Protein AF-A0AA95RS05-F1 (afdb_monomer_lite)

Radius of gyration: 15.55 Å; chains: 1; bounding box: 39×29×44 Å

Structure (mmCIF, N/CA/C/O backbone):
data_AF-A0AA95RS05-F1
#
_entry.id   AF-A0AA95RS05-F1
#
loop_
_atom_site.group_PDB
_atom_site.id
_atom_site.type_symbol
_atom_site.label_atom_id
_atom_site.label_alt_id
_atom_site.label_comp_id
_atom_site.label_asym_id
_atom_site.label_entity_id
_atom_site.label_seq_id
_atom_site.pdbx_PDB_ins_code
_atom_site.Cartn_x
_atom_site.Cartn_y
_atom_site.Cartn_z
_atom_site.occupancy
_atom_site.B_iso_or_equiv
_atom_site.auth_seq_id
_atom_site.auth_comp_id
_atom_site.auth_asym_id
_atom_site.auth_atom_id
_atom_site.pdbx_PDB_model_num
ATOM 1 N N . MET A 1 1 ? -1.847 11.986 -1.567 1.00 61.06 1 MET A N 1
ATOM 2 C CA . MET A 1 1 ? -3.095 11.260 -1.240 1.00 61.06 1 MET A CA 1
ATOM 3 C C . MET A 1 1 ? -4.268 12.076 -1.737 1.00 61.06 1 MET A C 1
ATOM 5 O O . MET A 1 1 ? -4.188 13.296 -1.661 1.00 61.06 1 MET A O 1
ATOM 9 N N . ASP A 1 2 ? -5.304 11.434 -2.273 1.00 67.62 2 ASP A N 1
ATOM 10 C CA . ASP A 1 2 ? -6.496 12.118 -2.788 1.00 67.62 2 ASP A CA 1
ATOM 11 C C . ASP A 1 2 ? -7.753 11.488 -2.186 1.00 67.62 2 ASP A C 1
ATOM 13 O O . ASP A 1 2 ? -8.424 10.661 -2.797 1.00 67.62 2 ASP A O 1
ATOM 17 N N . THR A 1 3 ? -8.075 11.922 -0.971 1.00 66.81 3 THR A N 1
ATOM 18 C CA . THR A 1 3 ? -9.148 11.346 -0.152 1.00 66.81 3 THR A CA 1
ATOM 19 C C . THR A 1 3 ? -10.547 11.499 -0.754 1.00 66.81 3 THR A C 1
ATOM 21 O O . THR A 1 3 ? -11.495 10.919 -0.232 1.00 66.81 3 THR A O 1
ATOM 24 N N . LYS A 1 4 ? -10.714 12.272 -1.838 1.00 70.25 4 LYS A N 1
ATOM 25 C CA . LYS A 1 4 ? -12.007 12.449 -2.517 1.00 70.25 4 LYS A CA 1
ATOM 26 C C . LYS A 1 4 ? -12.301 11.362 -3.546 1.00 70.25 4 LYS A C 1
ATOM 28 O O . LYS A 1 4 ? -13.471 11.105 -3.810 1.00 70.25 4 LYS A O 1
ATOM 33 N N . ASN A 1 5 ? -11.262 10.773 -4.133 1.00 75.62 5 ASN A N 1
ATOM 34 C CA . ASN A 1 5 ? -11.382 9.785 -5.207 1.00 75.62 5 ASN A CA 1
ATOM 35 C C . ASN A 1 5 ? -10.915 8.385 -4.781 1.00 75.62 5 ASN A C 1
ATOM 37 O O . ASN A 1 5 ? -10.996 7.449 -5.572 1.00 75.62 5 ASN A O 1
ATOM 41 N N . ASP A 1 6 ? -10.422 8.238 -3.550 1.00 81.19 6 ASP A N 1
ATOM 42 C CA . ASP A 1 6 ? -9.998 6.950 -3.013 1.00 81.19 6 ASP A CA 1
ATOM 43 C C . ASP A 1 6 ? -11.207 6.006 -2.850 1.00 81.19 6 ASP A C 1
ATOM 45 O O . ASP A 1 6 ? -12.259 6.380 -2.326 1.00 81.19 6 ASP A O 1
ATOM 49 N N . LEU A 1 7 ? -11.056 4.757 -3.300 1.00 85.06 7 LEU A N 1
ATOM 50 C CA . LEU A 1 7 ? -12.052 3.710 -3.079 1.00 85.06 7 LEU A CA 1
ATOM 51 C C . LEU A 1 7 ? -12.002 3.268 -1.612 1.00 85.06 7 LEU A C 1
ATOM 53 O O . LEU A 1 7 ? -10.971 2.789 -1.141 1.00 85.06 7 LEU A O 1
ATOM 57 N N . VAL A 1 8 ? -13.124 3.409 -0.905 1.00 86.56 8 VAL A N 1
ATOM 58 C CA . VAL A 1 8 ? -13.259 3.030 0.507 1.00 86.56 8 VAL A CA 1
ATOM 59 C C . VAL A 1 8 ? -14.084 1.755 0.607 1.00 86.56 8 VAL A C 1
ATOM 61 O O . VAL A 1 8 ? -15.174 1.675 0.045 1.00 86.56 8 VAL A O 1
ATOM 64 N N . PHE A 1 9 ? -13.564 0.780 1.346 1.00 87.06 9 PHE A N 1
ATOM 65 C CA . PHE A 1 9 ? -14.222 -0.495 1.604 1.00 87.06 9 PHE A CA 1
ATOM 66 C C . PHE A 1 9 ? -14.426 -0.671 3.105 1.00 87.06 9 PHE A C 1
ATOM 68 O O . PHE A 1 9 ? -13.540 -0.368 3.907 1.00 87.06 9 PHE A O 1
ATOM 75 N N . SER A 1 10 ? -15.592 -1.171 3.486 1.00 88.38 10 SER A N 1
ATOM 76 C CA . SER A 1 10 ? -15.873 -1.627 4.842 1.00 88.38 10 SER A CA 1
ATOM 77 C C . SER A 1 10 ? -15.122 -2.922 5.157 1.00 88.38 10 SER A C 1
ATOM 79 O O . SER A 1 10 ? -14.679 -3.647 4.265 1.00 88.38 10 SER A O 1
ATOM 81 N N . LYS A 1 11 ? -15.011 -3.245 6.449 1.00 84.62 11 LYS A N 1
ATOM 82 C CA . LYS A 1 11 ? -14.374 -4.482 6.917 1.00 84.62 11 LYS A CA 1
ATOM 83 C C . LYS A 1 11 ? -14.955 -5.730 6.236 1.00 84.62 11 LYS A C 1
ATOM 85 O O . LYS A 1 11 ? -14.191 -6.564 5.763 1.00 84.62 11 LYS A O 1
ATOM 90 N N . ASP A 1 12 ? -16.280 -5.818 6.156 1.00 87.88 12 ASP A N 1
ATOM 91 C CA . ASP A 1 12 ? -16.977 -6.979 5.594 1.00 87.88 12 ASP A CA 1
ATOM 92 C C . ASP A 1 12 ? -16.749 -7.098 4.078 1.00 87.88 12 ASP A C 1
ATOM 94 O O . ASP A 1 12 ? -16.642 -8.199 3.542 1.00 87.88 12 ASP A O 1
ATOM 98 N N . GLU A 1 13 ? -16.613 -5.971 3.370 1.00 88.62 13 GLU A N 1
ATOM 99 C CA . GLU A 1 13 ? -16.285 -5.981 1.941 1.00 88.62 13 GLU A CA 1
ATOM 100 C C . GLU A 1 13 ? -14.873 -6.520 1.698 1.00 88.62 13 GLU A C 1
ATOM 102 O O . GLU A 1 13 ? -14.683 -7.344 0.798 1.00 88.62 13 GLU A O 1
ATOM 107 N N . VAL A 1 14 ? -13.896 -6.117 2.522 1.00 88.12 14 VAL A N 1
ATOM 108 C CA . VAL A 1 14 ? -12.491 -6.541 2.393 1.00 88.12 14 VAL A CA 1
ATOM 109 C C . VAL A 1 14 ? -12.342 -8.067 2.434 1.00 88.12 14 VAL A C 1
ATOM 111 O O . VAL A 1 14 ? -11.529 -8.607 1.681 1.00 88.12 14 VAL A O 1
ATOM 114 N N . GLU A 1 15 ? -13.156 -8.779 3.222 1.00 89.12 15 GLU A N 1
ATOM 115 C CA . GLU A 1 15 ? -13.132 -10.251 3.300 1.00 89.12 15 GLU A CA 1
ATOM 116 C C . GLU A 1 15 ? -13.396 -10.932 1.943 1.00 89.12 15 GLU A C 1
ATOM 118 O O . GLU A 1 15 ? -12.867 -12.015 1.662 1.00 89.12 15 GLU A O 1
ATOM 123 N N . GLY A 1 16 ? -14.192 -10.295 1.079 1.00 92.69 16 GLY A N 1
ATOM 124 C CA . GLY A 1 16 ? -14.554 -10.801 -0.244 1.00 92.69 16 GLY A CA 1
ATOM 125 C C . GLY A 1 16 ? -13.682 -10.286 -1.390 1.00 92.69 16 GLY A C 1
ATOM 126 O O . GLY A 1 16 ? -13.620 -10.939 -2.435 1.00 92.69 16 GLY A O 1
ATOM 127 N N . LEU A 1 17 ? -12.985 -9.156 -1.217 1.00 92.56 17 LEU A N 1
ATOM 128 C CA . LEU A 1 17 ? -12.347 -8.428 -2.324 1.00 92.56 17 LEU A CA 1
ATOM 129 C C . LEU A 1 17 ? -11.336 -9.259 -3.121 1.00 92.56 17 LEU A C 1
ATOM 131 O O . LEU A 1 17 ? -11.269 -9.140 -4.341 1.00 92.56 17 LEU A O 1
ATOM 135 N N . MET A 1 18 ? -10.576 -10.139 -2.467 1.00 93.25 18 MET A N 1
ATOM 136 C CA . MET A 1 18 ? -9.585 -10.984 -3.152 1.00 93.25 18 MET A CA 1
ATOM 137 C C . MET A 1 18 ? -10.206 -12.012 -4.109 1.00 93.25 18 MET A C 1
ATOM 139 O O . MET A 1 18 ? -9.516 -12.520 -4.990 1.00 93.25 18 MET A O 1
ATOM 143 N N . LYS A 1 19 ? -11.489 -12.346 -3.932 1.00 94.88 19 LYS A N 1
ATOM 144 C CA . LYS A 1 19 ? -12.234 -13.289 -4.784 1.00 94.88 19 LYS A CA 1
ATOM 145 C C . LYS A 1 19 ? -13.223 -12.583 -5.712 1.00 94.88 19 LYS A C 1
ATOM 147 O O . LYS A 1 19 ? -13.806 -13.230 -6.578 1.00 94.88 19 LYS A O 1
ATOM 152 N N . ASP A 1 20 ? -13.428 -11.286 -5.518 1.00 94.50 20 ASP A N 1
ATOM 153 C CA . ASP A 1 20 ? -14.338 -10.479 -6.314 1.00 94.50 20 ASP A CA 1
ATOM 154 C C . ASP A 1 20 ? -13.731 -10.165 -7.690 1.00 94.50 20 ASP A C 1
ATOM 156 O O . ASP A 1 20 ? -12.673 -9.546 -7.812 1.00 94.50 20 ASP A O 1
ATOM 160 N N . SER A 1 21 ? -14.436 -10.571 -8.747 1.00 95.94 21 SER A N 1
ATOM 161 C CA . SER A 1 21 ? -14.050 -10.329 -10.139 1.00 95.94 21 SER A CA 1
ATOM 162 C C . SER A 1 21 ? -14.469 -8.952 -10.670 1.00 95.94 21 SER A C 1
ATOM 164 O O . SER A 1 21 ? -14.235 -8.652 -11.842 1.00 95.94 21 SER A O 1
ATOM 166 N N . THR A 1 22 ? -15.118 -8.119 -9.855 1.00 96.25 22 THR A N 1
ATOM 167 C CA . THR A 1 22 ? -15.565 -6.780 -10.253 1.00 96.25 22 THR A CA 1
ATOM 168 C C . THR A 1 22 ? -14.367 -5.864 -10.479 1.00 96.25 22 THR A C 1
ATOM 170 O O . THR A 1 22 ? -13.572 -5.601 -9.570 1.00 96.25 22 THR A O 1
ATOM 173 N N . LYS A 1 23 ? -14.251 -5.336 -11.700 1.00 95.31 23 LYS A N 1
ATOM 174 C CA . LYS A 1 23 ? -13.256 -4.314 -12.025 1.00 95.31 23 LYS A CA 1
ATOM 175 C C . LYS A 1 23 ? -13.699 -2.953 -11.506 1.00 95.31 23 LYS A C 1
ATOM 177 O O . LYS A 1 23 ? -14.874 -2.600 -11.586 1.00 95.31 23 LYS A O 1
ATOM 182 N N . ARG A 1 24 ? -12.745 -2.199 -10.973 1.00 94.50 24 ARG A N 1
ATOM 183 C CA . ARG A 1 24 ? -12.938 -0.840 -10.463 1.00 94.50 24 ARG A CA 1
ATOM 184 C C . ARG A 1 24 ? -11.864 0.056 -11.052 1.00 94.50 24 ARG A C 1
ATOM 186 O O . ARG A 1 24 ? -10.751 -0.403 -11.302 1.00 94.50 24 ARG A O 1
ATOM 193 N N . VAL A 1 25 ? -12.197 1.323 -11.260 1.00 93.38 25 VAL A N 1
ATOM 194 C CA . VAL A 1 25 ? -11.217 2.341 -11.639 1.00 93.38 25 VAL A CA 1
ATOM 195 C C . VAL A 1 25 ? -10.535 2.811 -10.362 1.00 93.38 25 VAL A C 1
ATOM 197 O O . VAL A 1 25 ? -11.152 3.483 -9.542 1.00 93.38 25 VAL A O 1
ATOM 200 N N . TRP A 1 26 ? -9.282 2.411 -10.181 1.00 90.00 26 TRP A N 1
ATOM 201 C CA . TRP A 1 26 ? -8.504 2.707 -8.980 1.00 90.00 26 TRP A CA 1
ATOM 202 C C . TRP A 1 26 ? -7.926 4.112 -9.023 1.00 90.00 26 TRP A C 1
ATOM 204 O O . TRP A 1 26 ? -8.041 4.858 -8.058 1.00 90.00 26 TRP A O 1
ATOM 214 N N . ARG A 1 27 ? -7.296 4.458 -10.148 1.00 86.75 27 ARG A N 1
ATOM 215 C CA . ARG A 1 27 ? -6.680 5.757 -10.443 1.00 86.75 27 ARG A CA 1
ATOM 216 C C . ARG A 1 27 ? -6.511 5.911 -11.954 1.00 86.75 27 ARG A C 1
ATOM 218 O O . ARG A 1 27 ? -6.875 5.028 -12.726 1.00 86.75 27 ARG A O 1
ATOM 225 N N . THR A 1 28 ? -5.902 7.016 -12.353 1.00 87.00 28 THR A N 1
ATOM 226 C CA . THR A 1 28 ? -5.442 7.277 -13.715 1.00 87.00 28 THR A CA 1
ATOM 227 C C . THR A 1 28 ? -3.917 7.347 -13.716 1.00 87.00 28 THR A C 1
ATOM 229 O O . THR A 1 28 ? -3.338 7.945 -12.807 1.00 87.00 28 THR A O 1
ATOM 232 N N . PHE A 1 29 ? -3.254 6.756 -14.712 1.00 81.88 29 PHE A N 1
ATOM 233 C CA . PHE A 1 29 ? -1.804 6.884 -14.859 1.00 81.88 29 PHE A CA 1
ATOM 234 C C . PHE A 1 29 ? -1.409 8.339 -15.120 1.00 81.88 29 PHE A C 1
ATOM 236 O O . PHE A 1 29 ? -1.928 8.992 -16.031 1.00 81.88 29 PHE A O 1
ATOM 243 N N . ALA A 1 30 ? -0.448 8.833 -14.340 1.00 72.38 30 ALA A N 1
ATOM 244 C CA . ALA A 1 30 ? 0.184 10.115 -14.605 1.00 72.38 30 ALA A CA 1
ATOM 245 C C . ALA A 1 30 ? 0.938 10.036 -15.945 1.00 72.38 30 ALA A C 1
ATOM 247 O O . ALA A 1 30 ? 1.713 9.111 -16.174 1.00 72.38 30 ALA A O 1
ATOM 248 N N . GLY A 1 31 ? 0.683 10.981 -16.851 1.00 76.69 31 GLY A N 1
ATOM 249 C CA . GLY A 1 31 ? 1.307 11.029 -18.176 1.00 76.69 31 GLY A CA 1
ATOM 250 C C . GLY A 1 31 ? 0.400 10.531 -19.301 1.00 76.69 31 GLY A C 1
ATOM 251 O O . GLY A 1 31 ? 0.066 11.325 -20.176 1.00 76.69 31 GLY A O 1
ATOM 252 N N . SER A 1 32 ? -0.022 9.259 -19.287 1.00 85.94 32 SER A N 1
ATOM 253 C CA . SER A 1 32 ? -0.855 8.716 -20.378 1.00 85.94 32 SER A CA 1
ATOM 254 C C . SER A 1 32 ? -2.336 9.077 -20.261 1.00 85.94 32 SER A C 1
ATOM 256 O O . SER A 1 32 ? -3.012 9.210 -21.277 1.00 85.94 32 SER A O 1
ATOM 258 N N . GLY A 1 33 ? -2.844 9.260 -19.037 1.00 85.12 33 GLY A N 1
ATOM 259 C CA . GLY A 1 33 ? -4.273 9.468 -18.803 1.00 85.12 33 GLY A CA 1
ATOM 260 C C . GLY A 1 33 ? -5.104 8.179 -18.845 1.00 85.12 33 GLY A C 1
ATOM 261 O O . GLY A 1 33 ? -6.329 8.252 -18.746 1.00 85.12 33 GLY A O 1
ATOM 262 N N . ASP A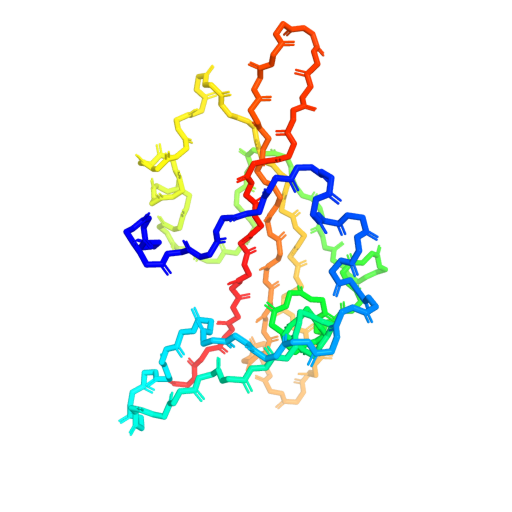 1 34 ? -4.468 7.009 -18.958 1.00 88.94 34 ASP A N 1
ATOM 263 C CA . ASP A 1 34 ? -5.170 5.725 -18.977 1.00 88.94 34 ASP A CA 1
ATOM 264 C C . ASP A 1 34 ? -5.718 5.361 -17.596 1.00 88.94 34 ASP A C 1
ATOM 266 O O . ASP A 1 34 ? -5.074 5.582 -16.565 1.00 88.94 34 ASP A O 1
ATOM 270 N N . LEU A 1 35 ? -6.901 4.747 -17.575 1.00 91.50 35 LEU A N 1
ATOM 271 C CA . LEU A 1 35 ? -7.520 4.265 -16.345 1.00 91.50 35 LEU A CA 1
ATOM 272 C C . LEU A 1 35 ? -6.831 2.991 -15.850 1.00 91.50 35 LEU A C 1
ATOM 274 O O . LEU A 1 35 ? -6.631 2.028 -16.593 1.00 91.50 35 LEU A O 1
ATOM 278 N N . ILE A 1 36 ? -6.543 2.951 -14.554 1.00 91.69 36 ILE A N 1
ATOM 279 C CA . ILE A 1 36 ? -6.170 1.732 -13.842 1.00 91.69 36 ILE A CA 1
ATOM 280 C C . ILE A 1 36 ? -7.471 1.016 -13.480 1.00 91.69 36 ILE A C 1
ATOM 282 O O . ILE A 1 36 ? -8.003 1.175 -12.383 1.00 91.69 36 ILE A O 1
ATOM 286 N N . GLU A 1 37 ? -8.010 0.261 -14.435 1.00 94.94 37 GLU A N 1
ATOM 287 C CA . GLU A 1 37 ? -9.235 -0.524 -14.271 1.00 94.94 37 GLU A CA 1
ATOM 288 C C . GLU A 1 37 ? -8.905 -2.005 -14.020 1.00 94.94 37 GLU A C 1
ATOM 290 O O . GLU A 1 37 ? -8.612 -2.769 -14.944 1.00 94.94 37 GLU A O 1
ATOM 295 N N . LEU A 1 38 ? -8.937 -2.419 -12.751 1.00 95.31 38 LEU A N 1
ATOM 296 C CA . LEU A 1 38 ? -8.494 -3.746 -12.302 1.00 95.31 38 LEU A CA 1
ATOM 297 C C . LEU A 1 38 ? -9.446 -4.338 -11.258 1.00 95.31 38 LEU A C 1
ATOM 299 O O . LEU A 1 38 ? -10.172 -3.609 -10.576 1.00 95.31 38 LEU A O 1
ATOM 303 N N . THR A 1 39 ? -9.423 -5.665 -11.104 1.00 96.38 39 THR A N 1
ATOM 304 C CA . THR A 1 39 ? -9.976 -6.312 -9.901 1.00 96.38 39 THR A CA 1
ATOM 305 C C . THR A 1 39 ? -9.130 -5.929 -8.683 1.00 96.38 39 THR A C 1
ATOM 307 O O . THR A 1 39 ? -7.983 -5.500 -8.838 1.00 96.38 39 THR A O 1
ATOM 310 N N . PHE A 1 40 ? -9.655 -6.089 -7.464 1.00 94.94 40 PHE A N 1
ATOM 311 C CA . PHE A 1 40 ? -8.839 -5.837 -6.270 1.00 94.94 40 PHE A CA 1
ATOM 312 C C . PHE A 1 40 ? -7.620 -6.760 -6.212 1.00 94.94 40 PHE A C 1
ATOM 314 O O . PHE A 1 40 ? -6.534 -6.290 -5.901 1.00 94.94 40 PHE A O 1
ATOM 321 N N . ALA A 1 41 ? -7.766 -8.040 -6.566 1.00 95.06 41 ALA A N 1
ATOM 322 C CA . ALA A 1 41 ? -6.656 -8.990 -6.557 1.00 95.06 41 ALA A CA 1
ATOM 323 C C . ALA A 1 41 ? -5.523 -8.578 -7.517 1.00 95.06 41 ALA A C 1
ATOM 325 O O . ALA A 1 41 ? -4.349 -8.606 -7.142 1.00 95.06 41 ALA A O 1
ATOM 326 N N . ASP A 1 42 ? -5.870 -8.145 -8.733 1.00 95.56 42 ASP A N 1
ATOM 327 C CA . ASP A 1 42 ? -4.883 -7.680 -9.712 1.00 95.56 42 ASP A CA 1
ATOM 328 C C . ASP A 1 42 ? -4.237 -6.359 -9.281 1.00 95.56 42 ASP A C 1
ATOM 330 O O . ASP A 1 42 ? -3.024 -6.190 -9.416 1.00 95.56 42 ASP A O 1
ATOM 334 N N . TYR A 1 43 ? -5.031 -5.430 -8.737 1.00 93.88 43 TYR A N 1
ATOM 335 C CA . TYR A 1 43 ? -4.526 -4.166 -8.205 1.00 93.88 43 TYR A CA 1
ATOM 336 C C . TYR A 1 43 ? -3.580 -4.397 -7.024 1.00 93.88 43 TYR A C 1
ATOM 338 O O . TYR A 1 43 ? -2.474 -3.864 -7.011 1.00 93.88 43 TYR A O 1
ATOM 346 N N . TYR A 1 44 ? -3.975 -5.249 -6.077 1.00 92.75 44 TYR A N 1
ATOM 347 C CA . TYR A 1 44 ? -3.178 -5.622 -4.915 1.00 92.75 44 TYR A CA 1
ATOM 348 C C . TYR A 1 44 ? -1.827 -6.194 -5.340 1.00 92.75 44 TYR A C 1
ATOM 350 O O . TYR A 1 44 ? -0.787 -5.702 -4.912 1.00 92.75 44 TYR A O 1
ATOM 358 N N . LYS A 1 45 ? -1.822 -7.177 -6.245 1.00 93.12 45 LYS A N 1
ATOM 359 C CA . LYS A 1 45 ? -0.586 -7.801 -6.731 1.00 93.12 45 LYS A CA 1
ATOM 360 C C . LYS A 1 45 ? 0.325 -6.824 -7.481 1.00 93.12 45 LYS A C 1
ATOM 362 O O . LYS A 1 45 ? 1.539 -6.993 -7.470 1.00 93.12 45 LYS A O 1
ATOM 367 N N . ARG A 1 46 ? -0.252 -5.849 -8.185 1.00 91.00 46 ARG A N 1
ATOM 368 C CA . ARG A 1 46 ? 0.507 -4.930 -9.041 1.00 91.00 46 ARG A CA 1
ATOM 369 C C . ARG A 1 46 ? 1.002 -3.678 -8.320 1.00 91.00 46 ARG A C 1
ATOM 371 O O . ARG A 1 46 ? 2.041 -3.168 -8.712 1.00 91.00 46 ARG A O 1
ATOM 378 N N . PHE A 1 47 ? 0.250 -3.172 -7.346 1.00 89.38 47 PHE A N 1
ATOM 379 C CA . PHE A 1 47 ? 0.465 -1.840 -6.769 1.00 89.38 47 PHE A CA 1
ATOM 380 C C . PHE A 1 47 ? 0.477 -1.809 -5.237 1.00 89.38 47 PHE A C 1
ATOM 382 O O . PHE A 1 47 ? 0.698 -0.748 -4.669 1.00 89.38 47 PHE A O 1
ATOM 389 N N . ILE A 1 48 ? 0.187 -2.921 -4.553 1.00 91.12 48 ILE A N 1
ATOM 390 C CA . ILE A 1 48 ? 0.247 -2.985 -3.083 1.00 91.12 48 ILE A CA 1
ATOM 391 C C . ILE A 1 48 ? 1.351 -3.941 -2.634 1.00 91.12 48 ILE A C 1
ATOM 393 O O . ILE A 1 48 ? 2.220 -3.561 -1.858 1.00 91.12 48 ILE A O 1
ATOM 397 N N . TYR A 1 49 ? 1.315 -5.184 -3.109 1.00 92.75 49 TYR A N 1
ATOM 398 C CA . TYR A 1 49 ? 2.260 -6.237 -2.748 1.00 92.75 49 TYR A CA 1
ATOM 399 C C . TYR A 1 49 ? 2.966 -6.753 -4.000 1.00 92.75 49 TYR A C 1
ATOM 401 O O . TYR A 1 49 ? 2.760 -7.876 -4.462 1.00 92.75 49 TYR A O 1
ATOM 409 N N . ASP A 1 50 ? 3.756 -5.866 -4.589 1.00 91.50 50 ASP A N 1
ATOM 410 C CA . ASP A 1 50 ? 4.478 -6.077 -5.840 1.00 91.50 50 ASP A CA 1
ATOM 411 C C . ASP A 1 50 ? 5.932 -6.555 -5.629 1.00 91.50 50 ASP A C 1
ATOM 413 O O . ASP A 1 50 ? 6.641 -6.808 -6.606 1.00 91.50 50 ASP A O 1
ATOM 417 N N . ALA A 1 51 ? 6.360 -6.702 -4.369 1.00 92.19 51 ALA A N 1
ATOM 418 C CA . ALA A 1 51 ? 7.638 -7.250 -3.913 1.00 92.19 51 ALA A CA 1
ATOM 419 C C . ALA A 1 51 ? 7.453 -8.049 -2.603 1.00 92.19 51 ALA A C 1
ATOM 421 O O . ALA A 1 51 ? 6.443 -7.895 -1.914 1.00 92.19 51 ALA A O 1
ATOM 422 N N . ASP A 1 52 ? 8.425 -8.894 -2.236 1.00 92.56 52 ASP A N 1
ATOM 423 C CA . ASP A 1 52 ? 8.392 -9.656 -0.975 1.00 92.56 52 ASP A CA 1
ATOM 424 C C . ASP A 1 52 ? 8.824 -8.783 0.217 1.00 92.56 52 ASP A C 1
ATOM 426 O O . ASP A 1 52 ? 9.902 -8.929 0.794 1.00 92.56 52 ASP A O 1
ATOM 430 N N . PHE A 1 53 ? 7.955 -7.846 0.599 1.00 93.06 53 PHE A N 1
ATOM 431 C CA . PHE A 1 53 ? 8.191 -6.947 1.733 1.00 93.06 53 PHE A CA 1
ATOM 432 C C . PHE A 1 53 ? 8.377 -7.684 3.066 1.00 93.06 53 PHE A C 1
ATOM 434 O O . PHE A 1 53 ? 8.947 -7.123 3.994 1.00 93.06 53 PHE A O 1
ATOM 441 N N . ILE A 1 54 ? 7.897 -8.925 3.190 1.00 91.62 54 ILE A N 1
ATOM 442 C CA . ILE A 1 54 ? 7.998 -9.673 4.449 1.00 91.62 54 ILE A CA 1
ATOM 443 C C . ILE A 1 54 ? 9.427 -10.173 4.652 1.00 91.62 54 ILE A C 1
ATOM 445 O O . ILE A 1 54 ? 9.921 -10.159 5.778 1.00 91.62 54 ILE A O 1
ATOM 449 N N . GLN A 1 55 ? 10.080 -10.627 3.583 1.00 91.69 55 GLN A N 1
ATOM 450 C CA . GLN A 1 55 ? 11.423 -11.200 3.670 1.00 91.69 55 GLN A CA 1
ATOM 451 C C . GLN A 1 55 ? 12.534 -10.190 3.387 1.00 91.69 55 GLN A C 1
ATOM 453 O O . GLN A 1 55 ? 13.637 -10.352 3.903 1.00 91.69 55 GLN A O 1
ATOM 458 N N . THR A 1 56 ? 12.271 -9.183 2.553 1.00 92.56 56 THR A N 1
ATOM 459 C CA . THR A 1 56 ? 13.323 -8.314 2.004 1.00 92.56 56 THR A CA 1
ATOM 460 C C . THR A 1 56 ? 13.377 -6.937 2.654 1.00 92.56 56 THR A C 1
ATOM 462 O O . THR A 1 56 ? 14.430 -6.308 2.637 1.00 92.56 56 THR A O 1
ATOM 465 N N . ALA A 1 57 ? 12.269 -6.447 3.211 1.00 93.94 57 ALA A N 1
ATOM 466 C CA . ALA A 1 57 ? 12.208 -5.065 3.663 1.00 93.94 57 ALA A CA 1
ATOM 467 C C . ALA A 1 57 ? 12.886 -4.840 5.021 1.00 93.94 57 ALA A C 1
ATOM 469 O O . ALA A 1 57 ? 12.750 -5.638 5.952 1.00 93.94 57 ALA A O 1
ATOM 470 N N . GLU A 1 58 ? 13.521 -3.681 5.167 1.00 94.88 58 GLU A N 1
ATOM 471 C CA . GLU A 1 58 ? 13.783 -3.093 6.474 1.00 94.88 58 GLU A CA 1
ATOM 472 C C . GLU A 1 58 ? 12.469 -2.554 7.059 1.00 94.88 58 GLU A C 1
ATOM 474 O O . GLU A 1 58 ? 11.639 -1.982 6.347 1.00 94.88 58 GLU A O 1
ATOM 479 N N . ILE A 1 59 ? 12.271 -2.752 8.365 1.00 95.00 59 ILE A N 1
ATOM 480 C CA . ILE A 1 59 ? 11.026 -2.410 9.055 1.00 95.00 59 ILE A CA 1
ATOM 481 C C . ILE A 1 59 ? 11.271 -1.273 10.040 1.00 95.00 59 ILE A C 1
ATOM 483 O O . ILE A 1 59 ? 12.125 -1.375 10.925 1.00 95.00 59 ILE A O 1
ATOM 487 N N . ALA A 1 60 ? 10.452 -0.228 9.958 1.00 93.31 60 ALA A N 1
ATOM 488 C CA . ALA A 1 60 ? 10.445 0.857 10.928 1.00 93.31 60 ALA A CA 1
ATOM 489 C C . ALA A 1 60 ? 9.036 1.200 11.408 1.00 93.31 60 ALA A C 1
ATOM 491 O O . ALA A 1 60 ? 8.067 1.167 10.657 1.00 93.31 60 ALA A O 1
ATOM 492 N N . VAL A 1 61 ? 8.935 1.592 12.678 1.00 93.75 61 VAL A N 1
ATOM 493 C CA . VAL A 1 61 ? 7.693 2.081 13.286 1.00 93.75 61 VAL A CA 1
ATOM 494 C C . VAL A 1 61 ? 7.811 3.582 13.507 1.00 93.75 61 VAL A C 1
ATOM 496 O O . VAL A 1 61 ? 8.775 4.038 14.130 1.00 93.75 61 VAL A O 1
ATOM 499 N N . ASN A 1 62 ? 6.829 4.343 13.017 1.00 90.56 62 ASN A N 1
ATOM 500 C CA . ASN A 1 62 ? 6.731 5.800 13.167 1.00 90.56 62 ASN A CA 1
ATOM 501 C C . ASN A 1 62 ? 7.987 6.572 12.718 1.00 90.56 62 ASN A C 1
ATOM 503 O O . ASN A 1 62 ? 8.290 7.656 13.226 1.00 90.56 62 ASN A O 1
ATOM 507 N N . LYS A 1 63 ? 8.740 6.008 11.773 1.00 86.62 63 LYS A N 1
ATOM 508 C CA . LYS A 1 63 ? 9.941 6.593 11.172 1.00 86.62 63 LYS A CA 1
ATOM 509 C C . LYS A 1 63 ? 9.930 6.272 9.687 1.00 86.62 63 LYS A C 1
ATOM 511 O O . LYS A 1 63 ? 9.537 5.173 9.318 1.00 86.62 63 LYS A O 1
ATOM 516 N N . GLY A 1 64 ? 10.355 7.230 8.871 1.00 82.00 64 GLY A N 1
ATOM 517 C CA . GLY A 1 64 ? 10.510 7.010 7.439 1.00 82.00 64 GLY A CA 1
ATOM 518 C C . GLY A 1 64 ? 11.890 6.454 7.126 1.00 82.00 64 GLY A C 1
ATOM 519 O O . GLY A 1 64 ? 12.877 7.030 7.589 1.00 82.00 64 GLY A O 1
ATOM 520 N N . LEU A 1 65 ? 11.938 5.358 6.373 1.00 81.56 65 LEU A N 1
ATOM 521 C CA . LEU A 1 65 ? 13.185 4.760 5.878 1.00 81.56 65 LEU A CA 1
ATOM 522 C C . LEU A 1 65 ? 13.515 5.235 4.453 1.00 81.56 65 LEU A C 1
ATOM 524 O O . LEU A 1 65 ? 14.685 5.430 4.136 1.00 81.56 65 LEU A O 1
ATOM 528 N N . GLY A 1 66 ? 12.496 5.503 3.627 1.00 69.94 66 GLY A N 1
ATOM 529 C CA . GLY A 1 66 ? 12.663 6.080 2.288 1.00 69.94 66 GLY A CA 1
ATOM 530 C C . GLY A 1 66 ? 13.066 7.569 2.262 1.00 69.94 66 GLY A C 1
ATOM 531 O O . GLY A 1 66 ? 12.997 8.292 3.262 1.00 69.94 66 GLY A O 1
ATOM 532 N N . GLN A 1 67 ? 13.480 8.064 1.088 1.00 66.00 67 GLN A N 1
ATOM 533 C CA . GLN A 1 67 ? 13.944 9.450 0.919 1.00 66.00 67 GLN A CA 1
ATOM 534 C C . GLN A 1 67 ? 12.822 10.514 1.002 1.00 66.00 67 GLN A C 1
ATOM 536 O O . GLN A 1 67 ? 11.779 10.392 0.373 1.00 66.00 67 GLN A O 1
ATOM 541 N N . GLY A 1 68 ? 13.115 11.625 1.701 1.00 57.88 68 GLY A N 1
ATOM 542 C CA . GLY A 1 68 ? 12.633 12.995 1.423 1.00 57.88 68 GLY A CA 1
ATOM 543 C C . GLY A 1 68 ? 11.145 13.338 1.639 1.00 57.88 68 GLY A C 1
ATOM 544 O O . GLY A 1 68 ? 10.280 12.948 0.867 1.00 57.88 68 GLY A O 1
ATOM 545 N N . THR A 1 69 ? 10.845 14.203 2.626 1.00 58.09 69 THR A N 1
ATOM 546 C CA . THR A 1 69 ? 9.556 14.918 2.894 1.00 58.09 69 THR A CA 1
ATOM 547 C C . THR A 1 69 ? 8.263 14.099 3.045 1.00 58.09 69 THR A C 1
ATOM 549 O O . THR A 1 69 ? 7.279 14.622 3.566 1.00 58.09 69 THR A O 1
ATOM 552 N N . MET A 1 70 ? 8.248 12.814 2.698 1.00 68.31 70 MET A N 1
ATOM 553 C CA . MET A 1 70 ? 7.058 11.958 2.735 1.00 68.31 70 MET A CA 1
ATOM 554 C C .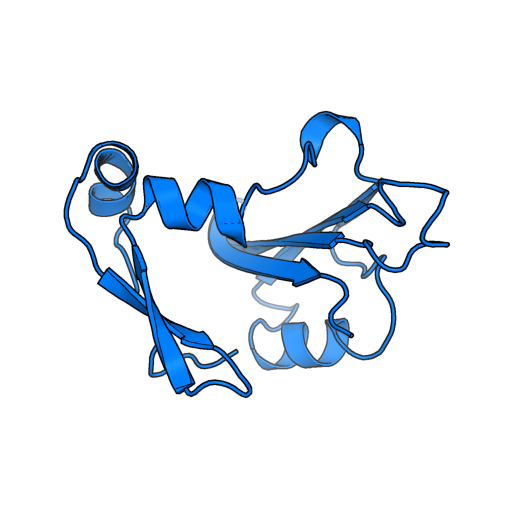 MET A 1 70 ? 6.443 11.785 4.123 1.00 68.31 70 MET A C 1
ATOM 556 O O . MET A 1 70 ? 5.225 11.653 4.224 1.00 68.31 70 MET A O 1
ATOM 560 N N . ILE A 1 71 ? 7.251 11.787 5.187 1.00 68.38 71 ILE A N 1
ATOM 561 C CA . ILE A 1 71 ? 6.738 11.708 6.564 1.00 68.38 71 ILE A CA 1
ATOM 562 C C . ILE A 1 71 ? 5.889 12.942 6.889 1.00 68.38 71 ILE A C 1
ATOM 564 O O . ILE A 1 71 ? 4.875 12.820 7.572 1.00 68.38 71 ILE A O 1
ATOM 568 N N . ASN A 1 72 ? 6.274 14.122 6.389 1.00 68.44 72 ASN A N 1
ATOM 569 C CA . ASN A 1 72 ? 5.515 15.349 6.627 1.00 68.44 72 ASN A CA 1
ATOM 570 C C . ASN A 1 72 ? 4.141 15.243 5.964 1.00 68.44 72 ASN A C 1
ATOM 572 O O . ASN A 1 72 ? 3.136 15.413 6.641 1.00 68.44 72 ASN A O 1
ATOM 576 N N . ASN A 1 73 ? 4.099 14.829 4.695 1.00 79.25 73 ASN A N 1
ATOM 577 C CA . ASN A 1 73 ? 2.843 14.632 3.968 1.00 79.25 73 ASN A CA 1
ATOM 578 C C . ASN A 1 73 ? 1.966 13.540 4.608 1.00 79.25 73 ASN A C 1
ATOM 580 O O . ASN A 1 73 ? 0.747 13.682 4.665 1.00 79.25 73 ASN A O 1
ATOM 584 N N . LEU A 1 74 ? 2.571 12.452 5.105 1.00 85.25 74 LEU A N 1
ATOM 585 C CA . LEU A 1 74 ? 1.840 11.408 5.828 1.00 85.25 74 LEU A CA 1
ATOM 586 C C . LEU A 1 74 ? 1.214 11.981 7.099 1.00 85.25 74 LEU A C 1
ATOM 588 O O . LEU A 1 74 ? 0.027 11.780 7.314 1.00 85.25 74 LEU A O 1
ATOM 592 N N . ASN A 1 75 ? 1.975 12.735 7.893 1.00 85.81 75 ASN A N 1
ATOM 593 C CA . ASN A 1 75 ? 1.491 13.334 9.137 1.00 85.81 75 ASN A CA 1
ATOM 594 C C . ASN A 1 75 ? 0.470 14.467 8.923 1.00 85.81 75 ASN A C 1
ATOM 596 O O . ASN A 1 75 ? -0.312 14.747 9.830 1.00 85.81 75 ASN A O 1
ATOM 600 N N . GLU A 1 76 ? 0.448 15.108 7.751 1.00 86.00 76 GLU A N 1
ATOM 601 C CA . GLU A 1 76 ? -0.603 16.063 7.370 1.00 86.00 76 GLU A CA 1
ATOM 602 C C . GLU A 1 76 ? -1.968 15.380 7.188 1.00 86.00 76 GLU A C 1
ATOM 604 O O . GLU A 1 76 ? -2.996 15.959 7.540 1.00 86.00 76 GLU A O 1
ATOM 609 N N . VAL A 1 77 ? -1.986 14.146 6.671 1.00 88.56 77 VAL A N 1
ATOM 610 C CA . VAL A 1 77 ? -3.217 13.365 6.448 1.00 88.56 77 VAL A CA 1
ATOM 611 C C . VAL A 1 77 ? -3.559 12.480 7.651 1.00 88.56 77 VAL A C 1
ATOM 613 O O . VAL A 1 77 ? -4.726 12.360 8.024 1.00 88.56 77 VAL A O 1
ATOM 616 N N . TYR A 1 78 ? -2.542 11.908 8.290 1.00 91.25 78 TYR A N 1
ATOM 617 C CA . TYR A 1 78 ? -2.626 11.003 9.433 1.00 91.25 78 TYR A CA 1
ATOM 618 C C . TYR A 1 78 ? -1.816 11.565 10.612 1.00 91.25 78 TYR A C 1
ATOM 620 O O . TYR A 1 78 ? -0.666 11.177 10.818 1.00 91.25 78 TYR A O 1
ATOM 628 N N . PRO A 1 79 ? -2.391 12.485 11.410 1.00 93.69 79 PRO A N 1
ATOM 629 C CA . PRO A 1 79 ? -1.690 13.101 12.533 1.00 93.69 79 PRO A CA 1
ATOM 630 C C . PRO A 1 79 ? -1.159 12.073 13.538 1.00 93.69 79 PRO A C 1
ATOM 632 O O . PRO A 1 79 ? -1.912 11.230 14.034 1.00 93.69 79 PRO A O 1
ATOM 635 N N . LYS A 1 80 ? 0.123 12.184 13.898 1.00 92.25 80 LYS A N 1
ATOM 636 C CA . LYS A 1 80 ? 0.832 11.270 14.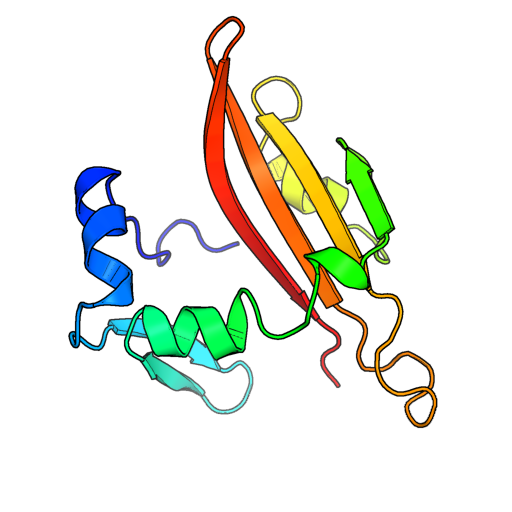820 1.00 92.25 80 LYS A CA 1
ATOM 637 C C . LYS A 1 80 ? 0.143 11.076 16.180 1.00 92.25 80 LYS A C 1
ATOM 639 O O . LYS A 1 80 ? 0.354 10.072 16.858 1.00 92.25 80 LYS A O 1
ATOM 644 N N . GLU A 1 81 ? -0.670 12.038 16.614 1.00 93.12 81 GLU A N 1
ATOM 645 C CA . GLU A 1 81 ? -1.432 11.968 17.864 1.00 93.12 81 GLU A CA 1
ATOM 646 C C . GLU A 1 81 ? -2.544 10.914 17.798 1.00 93.12 81 GLU A C 1
ATOM 648 O O . GLU A 1 81 ? -2.915 10.355 18.827 1.00 93.12 81 GLU A O 1
ATOM 653 N N . LYS A 1 82 ? -3.063 10.636 16.598 1.00 95.62 82 LYS A N 1
ATOM 654 C CA . LYS A 1 82 ? -4.185 9.719 16.356 1.00 95.62 82 LYS A CA 1
ATOM 655 C C . LYS A 1 82 ? -3.785 8.452 15.614 1.00 95.62 82 LYS A C 1
ATOM 657 O O . LYS A 1 82 ? -4.495 7.459 15.717 1.00 95.62 82 LYS A O 1
ATOM 662 N N . TYR A 1 83 ? -2.668 8.485 14.897 1.00 96.44 83 TYR A N 1
ATOM 663 C CA . TYR A 1 83 ? -2.240 7.385 14.048 1.00 96.44 83 TYR A CA 1
ATOM 664 C C . TYR A 1 83 ? -0.812 6.948 14.369 1.00 96.44 83 TYR A C 1
ATOM 666 O O . TYR A 1 83 ? 0.025 7.764 14.762 1.00 96.44 83 TYR A O 1
ATOM 674 N N . ASP A 1 84 ? -0.554 5.656 14.207 1.00 95.38 84 ASP A N 1
ATOM 675 C CA . ASP A 1 84 ? 0.785 5.080 14.079 1.00 95.38 84 ASP A CA 1
ATOM 676 C C . ASP A 1 84 ? 0.941 4.506 12.668 1.00 95.38 84 ASP A C 1
ATOM 678 O O . ASP A 1 84 ? -0.046 4.195 11.999 1.00 95.38 84 ASP A O 1
ATOM 682 N N . PHE A 1 85 ? 2.173 4.330 12.206 1.00 94.69 85 PHE A N 1
ATOM 683 C CA . PHE A 1 85 ? 2.433 3.602 10.971 1.00 94.69 85 PHE A CA 1
ATOM 684 C C . PHE A 1 85 ? 3.645 2.682 11.085 1.00 94.69 85 PHE A C 1
ATOM 686 O O . PHE A 1 85 ? 4.580 2.931 11.853 1.00 94.69 85 PHE A O 1
ATOM 693 N N . VAL A 1 86 ? 3.627 1.631 10.271 1.00 94.81 86 VAL A N 1
ATOM 694 C CA . VAL A 1 86 ? 4.767 0.744 10.034 1.00 94.81 86 VAL A CA 1
ATOM 695 C C . VAL A 1 86 ? 5.178 0.891 8.577 1.00 94.81 86 VAL A C 1
ATOM 697 O O . VAL A 1 86 ? 4.327 0.800 7.692 1.00 94.81 86 VAL A O 1
ATOM 700 N N . GLU A 1 87 ? 6.459 1.136 8.329 1.00 94.12 87 GLU A N 1
ATOM 701 C CA . GLU A 1 87 ? 7.054 1.143 6.995 1.00 94.12 87 GLU A CA 1
ATOM 702 C C . GLU A 1 87 ? 7.873 -0.127 6.772 1.00 94.12 87 GLU A C 1
ATOM 704 O O . GLU A 1 87 ? 8.674 -0.509 7.623 1.00 94.12 87 GLU A O 1
ATOM 709 N N . TYR A 1 88 ? 7.669 -0.734 5.606 1.00 94.88 88 TYR A N 1
ATOM 710 C CA . TYR A 1 88 ? 8.464 -1.805 5.024 1.00 94.88 88 TYR A CA 1
ATOM 711 C C . TYR A 1 88 ? 9.174 -1.225 3.801 1.00 94.88 88 TYR A C 1
ATOM 713 O O . TYR A 1 88 ? 8.536 -1.002 2.769 1.00 94.88 88 TYR A O 1
ATOM 721 N N . HIS A 1 89 ? 10.470 -0.948 3.920 1.00 94.44 89 HIS A N 1
ATOM 722 C CA . HIS A 1 89 ? 11.265 -0.334 2.860 1.00 94.44 89 HIS A CA 1
ATOM 723 C C . HIS A 1 89 ? 12.261 -1.318 2.245 1.00 94.44 89 HIS A C 1
ATOM 725 O O . HIS A 1 89 ? 12.998 -1.997 2.954 1.00 94.44 89 HIS A O 1
ATOM 731 N N . ILE A 1 90 ? 12.297 -1.369 0.917 1.00 94.25 90 ILE A N 1
ATOM 732 C CA . ILE A 1 90 ? 13.292 -2.085 0.122 1.00 94.25 90 ILE A CA 1
ATOM 733 C C . ILE A 1 90 ? 14.099 -1.024 -0.631 1.00 94.25 90 ILE A C 1
ATOM 735 O O . ILE A 1 90 ? 13.546 -0.320 -1.477 1.00 94.25 90 ILE A O 1
ATOM 739 N N . GLU A 1 91 ? 15.395 -0.913 -0.327 1.00 92.00 91 GLU A N 1
ATOM 740 C CA . GLU A 1 91 ? 16.294 0.095 -0.918 1.00 92.00 91 GLU A CA 1
ATOM 741 C C . GLU A 1 91 ? 16.585 -0.139 -2.413 1.00 92.00 91 GLU A C 1
ATOM 743 O O . GLU A 1 91 ? 16.919 0.795 -3.137 1.00 92.00 91 GLU A O 1
ATOM 748 N N . GLY A 1 92 ? 16.426 -1.379 -2.878 1.00 91.12 92 GLY A N 1
ATOM 749 C CA . GLY A 1 92 ? 16.550 -1.792 -4.273 1.00 91.12 92 GLY A CA 1
ATOM 750 C C . GLY A 1 92 ? 16.377 -3.305 -4.408 1.00 91.12 92 GLY A C 1
ATOM 751 O O . GLY A 1 92 ? 16.612 -4.045 -3.449 1.00 91.12 92 GLY A O 1
ATOM 752 N N . ILE A 1 93 ? 15.928 -3.773 -5.572 1.00 88.69 93 ILE A N 1
ATOM 753 C CA . ILE A 1 93 ? 15.656 -5.200 -5.832 1.00 88.69 93 ILE A CA 1
ATOM 754 C C . ILE A 1 93 ? 16.712 -5.770 -6.786 1.00 88.69 93 ILE A C 1
ATOM 756 O O . ILE A 1 93 ? 17.306 -6.814 -6.510 1.00 88.69 93 ILE A O 1
ATOM 760 N N . ASP A 1 94 ? 16.960 -5.085 -7.897 1.00 90.31 94 ASP A N 1
ATOM 761 C CA . ASP A 1 94 ? 17.947 -5.410 -8.914 1.00 90.31 94 ASP A CA 1
ATOM 762 C C . ASP A 1 94 ? 19.171 -4.482 -8.776 1.00 90.31 94 ASP A C 1
ATOM 764 O O . ASP A 1 94 ? 19.095 -3.281 -9.047 1.00 90.31 94 ASP A O 1
ATOM 768 N N . PRO A 1 95 ? 20.349 -5.020 -8.410 1.00 88.56 95 PRO A N 1
ATOM 769 C CA . PRO A 1 95 ? 21.568 -4.223 -8.297 1.00 88.56 95 PRO A CA 1
ATOM 770 C C . PRO A 1 95 ? 21.972 -3.507 -9.594 1.00 88.56 95 PRO A C 1
ATOM 772 O O . PRO A 1 95 ? 22.699 -2.517 -9.538 1.00 88.56 95 PRO A O 1
ATOM 775 N N . SER A 1 96 ? 21.534 -3.994 -10.762 1.00 92.69 96 SER A N 1
ATOM 776 C CA . SER A 1 96 ? 21.898 -3.423 -12.064 1.00 92.69 96 SER A CA 1
ATOM 777 C C . SER A 1 96 ? 21.265 -2.060 -12.342 1.00 92.69 96 SER A C 1
ATOM 779 O O . SER A 1 96 ? 21.761 -1.331 -13.202 1.00 92.69 96 SER A O 1
ATOM 781 N N . VAL A 1 97 ? 20.208 -1.700 -11.608 1.00 89.06 97 VAL A N 1
ATOM 782 C CA . VAL A 1 97 ? 19.539 -0.398 -11.726 1.00 89.06 97 VAL A CA 1
ATOM 783 C C . VAL A 1 97 ? 19.919 0.567 -10.603 1.00 89.06 97 VAL A C 1
ATOM 785 O O . VAL A 1 97 ? 19.289 1.608 -10.465 1.00 89.06 97 VAL A O 1
ATOM 788 N N . GLU A 1 98 ? 20.954 0.255 -9.814 1.00 87.94 98 GLU A N 1
ATOM 789 C CA . GLU A 1 98 ? 21.541 1.155 -8.804 1.00 87.94 98 GLU A CA 1
ATOM 790 C C . GLU A 1 98 ? 20.502 1.781 -7.845 1.00 87.94 98 GLU A C 1
ATOM 792 O O . GLU A 1 98 ? 20.574 2.961 -7.503 1.00 87.94 98 GLU A O 1
ATOM 797 N N . GLY A 1 99 ? 19.507 0.992 -7.419 1.00 84.62 99 GLY A N 1
ATOM 798 C CA . GLY A 1 99 ? 18.445 1.444 -6.511 1.00 84.62 99 GLY A CA 1
ATOM 799 C C . GLY A 1 99 ? 17.325 2.246 -7.185 1.00 84.62 99 GLY A C 1
ATOM 800 O O . GLY A 1 99 ? 16.429 2.737 -6.502 1.00 84.62 99 GLY A O 1
ATOM 801 N N . MET A 1 100 ? 17.303 2.351 -8.519 1.00 88.06 100 MET A N 1
ATOM 802 C CA . MET A 1 100 ? 16.179 2.901 -9.302 1.00 88.06 100 MET A CA 1
ATOM 803 C C . MET A 1 100 ? 14.980 1.939 -9.388 1.00 88.06 100 MET A C 1
ATOM 805 O O . MET A 1 100 ? 14.250 1.886 -10.374 1.00 88.06 100 MET A O 1
ATOM 809 N N . ASP A 1 101 ? 14.779 1.146 -8.349 1.00 91.88 101 ASP A N 1
ATOM 810 C CA . ASP A 1 101 ? 13.664 0.226 -8.176 1.00 91.88 101 ASP A CA 1
ATOM 811 C C . ASP A 1 101 ? 13.282 0.065 -6.699 1.00 91.88 101 ASP A C 1
ATOM 813 O O . ASP A 1 101 ? 12.583 -0.888 -6.343 1.00 91.88 101 ASP A O 1
ATOM 817 N N . TRP A 1 102 ? 13.706 1.009 -5.847 1.00 92.62 102 TRP A N 1
ATOM 818 C CA . TRP A 1 102 ? 13.309 1.059 -4.445 1.00 92.62 102 TRP A CA 1
ATOM 819 C C . TRP A 1 102 ? 11.785 1.081 -4.297 1.00 92.62 102 TRP A C 1
ATOM 821 O O . TRP A 1 102 ? 11.060 1.618 -5.149 1.00 92.62 102 TRP A O 1
ATOM 831 N N . ARG A 1 103 ? 11.297 0.517 -3.186 1.00 92.38 103 ARG A N 1
ATOM 832 C CA . ARG A 1 103 ? 9.866 0.471 -2.841 1.00 92.38 103 ARG A CA 1
ATOM 833 C C . ARG A 1 103 ? 9.636 0.634 -1.346 1.00 92.38 103 ARG A C 1
ATOM 835 O O . ARG A 1 103 ? 10.401 0.120 -0.538 1.00 92.38 103 ARG A O 1
ATOM 842 N N . SER A 1 104 ? 8.541 1.288 -0.980 1.00 92.75 104 SER A N 1
ATOM 843 C CA . SER A 1 104 ? 8.057 1.403 0.397 1.00 92.75 104 SER A CA 1
ATOM 844 C C . SER A 1 104 ? 6.589 1.013 0.474 1.00 92.75 104 SER A C 1
ATOM 846 O O . SER A 1 104 ? 5.750 1.607 -0.200 1.00 92.75 104 SER A O 1
ATOM 848 N N . LEU A 1 105 ? 6.262 0.077 1.363 1.00 93.44 105 LEU A N 1
ATOM 849 C CA . LEU A 1 105 ? 4.891 -0.222 1.766 1.00 93.44 105 LEU A CA 1
ATOM 850 C C . LEU A 1 105 ? 4.669 0.281 3.192 1.00 93.44 105 LEU A C 1
ATOM 852 O O . LEU A 1 105 ? 5.371 -0.118 4.119 1.00 93.44 105 LEU A O 1
ATOM 856 N N . ARG A 1 106 ? 3.682 1.154 3.386 1.00 93.06 106 ARG A N 1
ATOM 857 C CA . ARG A 1 106 ? 3.330 1.721 4.690 1.00 93.06 106 ARG A CA 1
ATOM 858 C C . ARG A 1 106 ? 1.914 1.337 5.078 1.00 93.06 106 ARG A C 1
ATOM 860 O O . ARG A 1 106 ? 0.968 1.541 4.317 1.00 93.06 106 ARG A O 1
ATOM 867 N N . LEU A 1 107 ? 1.781 0.804 6.285 1.00 94.25 107 LEU A N 1
ATOM 868 C CA . LEU A 1 107 ? 0.507 0.457 6.902 1.00 94.25 107 LEU A CA 1
ATOM 869 C C . LEU A 1 107 ? 0.208 1.482 7.992 1.00 94.25 107 LEU A C 1
ATOM 871 O O . LEU A 1 107 ? 1.017 1.654 8.904 1.00 94.25 107 LEU A O 1
ATOM 875 N N . VAL A 1 108 ? -0.927 2.171 7.883 1.00 94.75 108 VAL A N 1
ATOM 876 C CA . VAL A 1 108 ? -1.341 3.232 8.811 1.00 94.75 108 VAL A CA 1
ATOM 877 C C . VAL A 1 108 ? -2.476 2.744 9.693 1.00 94.75 108 VAL A C 1
ATOM 879 O O . VAL A 1 108 ? -3.485 2.231 9.202 1.00 94.75 108 VAL A O 1
ATOM 882 N N . PHE A 1 109 ? -2.326 2.959 10.992 1.00 96.00 109 PHE A N 1
ATOM 883 C CA . PHE A 1 109 ? -3.222 2.469 12.020 1.00 96.00 109 PHE A CA 1
ATOM 884 C C . PHE A 1 109 ? -3.803 3.614 12.844 1.00 96.00 109 PHE A C 1
ATOM 886 O O . PHE A 1 109 ? -3.053 4.434 13.366 1.00 96.00 109 PHE A O 1
ATOM 893 N N . GLU A 1 110 ? -5.125 3.658 12.997 1.00 96.62 110 GLU A N 1
ATOM 894 C CA . GLU A 1 110 ? -5.803 4.541 13.948 1.00 96.62 110 GLU A CA 1
ATOM 895 C C . GLU A 1 110 ? -5.706 3.960 15.360 1.00 96.62 110 GLU A C 1
ATOM 897 O O . GLU A 1 110 ? -5.936 2.765 15.561 1.00 96.62 110 GLU A O 1
ATOM 902 N N . LYS A 1 111 ? -5.380 4.810 16.336 1.00 95.38 111 LYS A N 1
ATOM 903 C CA . LYS A 1 111 ? -5.324 4.468 17.761 1.00 95.38 111 LYS A CA 1
ATOM 904 C C . LYS A 1 111 ? -6.737 4.427 18.337 1.00 95.38 1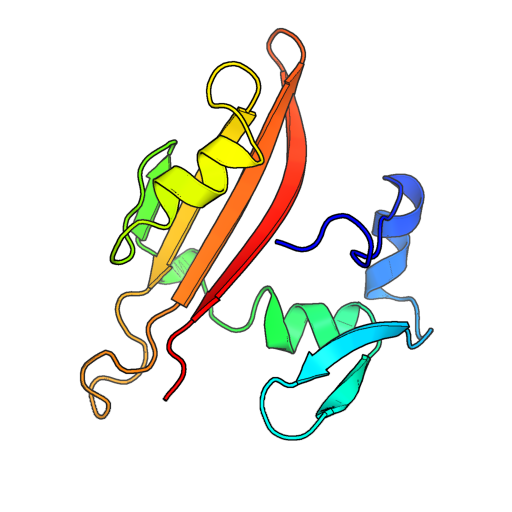11 LYS A C 1
ATOM 906 O O . LYS A 1 111 ? -7.409 5.457 18.395 1.00 95.38 111 LYS A O 1
ATOM 911 N N . ILE A 1 112 ? -7.167 3.263 18.817 1.00 94.25 112 ILE A N 1
ATOM 912 C CA . ILE A 1 112 ? -8.483 3.045 19.428 1.00 94.25 112 ILE A CA 1
ATOM 913 C C . ILE A 1 112 ? -8.281 2.496 20.844 1.00 94.25 11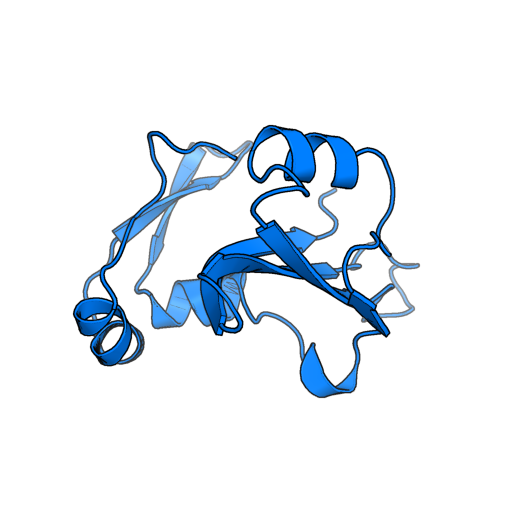2 ILE A C 1
ATOM 915 O O . ILE A 1 112 ? -8.320 1.295 21.088 1.00 94.25 112 ILE A O 1
ATOM 919 N N . GLY A 1 113 ? -8.056 3.392 21.808 1.00 90.69 113 GLY A N 1
ATOM 920 C CA . GLY A 1 113 ? -7.717 2.984 23.174 1.00 90.69 113 GLY A CA 1
ATOM 921 C C . GLY A 1 113 ? -6.351 2.295 23.218 1.00 90.69 113 GLY A C 1
ATOM 922 O O . GLY A 1 113 ? -5.349 2.926 22.887 1.00 90.69 113 GLY A O 1
ATOM 923 N N . GLU A 1 114 ? -6.320 1.028 23.635 1.00 90.12 114 GLU A N 1
ATOM 924 C CA . GLU A 1 114 ? -5.118 0.177 23.586 1.00 90.12 114 GLU A CA 1
ATOM 925 C C . GLU A 1 114 ? -4.986 -0.600 22.261 1.00 90.12 114 GLU A C 1
ATOM 927 O O . GLU A 1 114 ? -3.948 -1.214 22.024 1.00 90.12 114 GLU A O 1
ATOM 932 N N . ASP A 1 115 ? -6.008 -0.552 21.399 1.00 93.75 115 ASP A N 1
ATOM 933 C CA . ASP A 1 115 ? -6.054 -1.252 20.115 1.00 93.75 115 ASP A CA 1
ATOM 934 C C . ASP A 1 115 ? -5.660 -0.347 18.933 1.00 93.75 115 ASP A C 1
ATOM 936 O O . ASP A 1 115 ? -5.644 0.886 19.014 1.00 93.75 115 ASP A O 1
ATOM 940 N N . HIS A 1 116 ? -5.413 -0.984 17.785 1.00 93.38 116 HIS A N 1
ATOM 941 C CA . HIS A 1 116 ? -5.079 -0.343 16.513 1.00 93.38 116 HIS A CA 1
ATOM 942 C C . HIS A 1 116 ? -5.965 -0.876 15.385 1.00 93.38 116 HIS A C 1
ATOM 944 O O . HIS A 1 116 ? -6.102 -2.089 15.217 1.00 93.38 116 HIS A O 1
ATOM 950 N N . ALA A 1 117 ? -6.524 0.013 14.563 1.00 93.31 117 ALA A N 1
ATOM 951 C CA . ALA A 1 117 ? -7.269 -0.362 13.358 1.00 93.31 117 ALA A CA 1
ATOM 952 C C . ALA A 1 117 ? -6.512 0.064 12.097 1.00 93.31 117 ALA A C 1
ATOM 954 O O . ALA A 1 117 ? -6.146 1.227 11.971 1.00 93.31 117 ALA A O 1
ATOM 955 N N . LEU A 1 118 ? -6.295 -0.853 11.148 1.00 91.75 118 LEU A N 1
ATOM 956 C CA . LEU A 1 118 ? -5.699 -0.517 9.851 1.00 91.75 118 LEU A CA 1
ATOM 957 C C . LEU A 1 118 ? -6.672 0.363 9.052 1.00 91.75 118 LEU A C 1
ATOM 959 O O . LEU A 1 118 ? -7.756 -0.091 8.691 1.00 91.75 118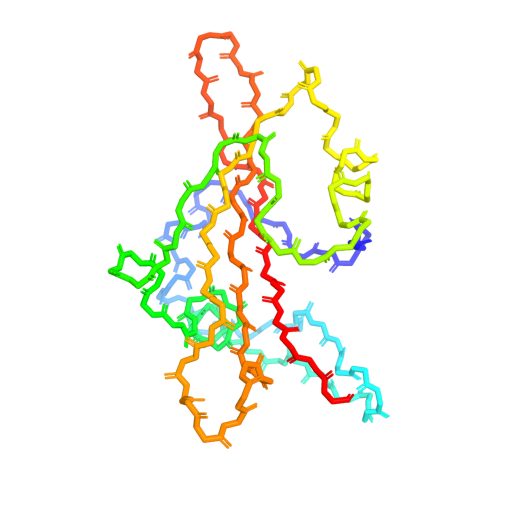 LEU A O 1
ATOM 963 N N . VAL A 1 119 ? -6.270 1.599 8.757 1.00 91.56 119 VAL A N 1
ATOM 964 C CA . VAL A 1 119 ? -7.095 2.593 8.042 1.00 91.56 119 VAL A CA 1
ATOM 965 C C . VAL A 1 119 ? -6.467 3.086 6.738 1.00 91.56 119 VAL A C 1
ATOM 967 O O . VAL A 1 119 ? -7.110 3.806 5.976 1.00 91.56 119 VAL A O 1
ATOM 970 N N . GLY A 1 120 ? -5.215 2.716 6.461 1.00 89.75 120 GLY A N 1
ATOM 971 C CA . GLY A 1 120 ? -4.523 3.126 5.245 1.00 89.75 120 GLY A CA 1
ATOM 972 C C . GLY A 1 120 ? -3.432 2.149 4.829 1.00 89.75 120 GLY A C 1
ATOM 973 O O . GLY A 1 120 ? -2.695 1.627 5.665 1.00 89.75 120 GLY A O 1
ATOM 974 N N . ILE A 1 121 ? -3.322 1.937 3.520 1.00 90.88 121 ILE A N 1
ATOM 975 C CA . ILE A 1 121 ? -2.215 1.230 2.875 1.00 90.88 121 ILE A CA 1
ATOM 976 C C . ILE A 1 121 ? -1.641 2.180 1.832 1.00 90.88 121 ILE A C 1
ATOM 978 O O . ILE A 1 121 ? -2.366 2.663 0.962 1.00 90.88 121 ILE A O 1
ATOM 982 N N . ILE A 1 122 ? -0.353 2.473 1.943 1.00 89.44 122 ILE A N 1
ATOM 983 C CA . ILE A 1 122 ? 0.344 3.431 1.089 1.00 89.44 122 ILE A CA 1
ATOM 984 C C . ILE A 1 122 ? 1.510 2.694 0.459 1.00 89.44 122 ILE A C 1
ATOM 986 O O . ILE A 1 122 ? 2.318 2.104 1.171 1.00 89.44 122 ILE A O 1
ATOM 990 N N . HIS A 1 123 ? 1.596 2.738 -0.861 1.00 90.62 123 HIS A N 1
ATOM 991 C CA . HIS A 1 123 ? 2.717 2.183 -1.600 1.00 90.62 123 HIS A CA 1
ATOM 992 C C . HIS A 1 123 ? 3.396 3.305 -2.367 1.00 90.62 123 HIS A C 1
ATOM 994 O O . HIS A 1 123 ? 2.724 4.103 -3.024 1.00 90.62 123 HIS A O 1
ATOM 1000 N N . ASP A 1 124 ? 4.714 3.364 -2.240 1.00 88.19 124 ASP A N 1
ATOM 1001 C CA . ASP A 1 124 ? 5.568 4.236 -3.023 1.00 88.19 124 ASP A CA 1
ATOM 1002 C C . ASP A 1 124 ? 6.674 3.423 -3.660 1.00 88.19 124 ASP A C 1
ATOM 1004 O O . ASP A 1 124 ? 7.156 2.427 -3.119 1.00 88.19 124 ASP A O 1
ATOM 1008 N N . GLN A 1 125 ? 7.112 3.897 -4.809 1.00 88.06 125 GLN A N 1
ATOM 1009 C CA . GLN A 1 125 ? 8.161 3.266 -5.575 1.00 88.06 125 GLN A CA 1
ATOM 1010 C C . GLN A 1 125 ? 8.904 4.316 -6.375 1.00 88.06 125 GLN A C 1
ATOM 1012 O O . GLN A 1 125 ? 8.374 5.399 -6.654 1.00 88.06 125 GLN A O 1
ATOM 1017 N N . TRP A 1 126 ? 10.104 3.955 -6.809 1.00 86.38 126 TRP A N 1
ATOM 1018 C CA . TRP A 1 126 ? 10.800 4.731 -7.814 1.00 86.38 126 TRP A CA 1
ATOM 1019 C C . TRP A 1 126 ? 9.946 4.872 -9.089 1.00 86.38 126 TRP A C 1
ATOM 1021 O O . TRP A 1 126 ? 9.338 3.911 -9.580 1.00 86.38 126 TRP A O 1
ATOM 1031 N N . THR A 1 127 ? 9.913 6.091 -9.626 1.00 75.19 127 THR A N 1
ATOM 1032 C CA . THR A 1 127 ? 9.357 6.424 -10.940 1.00 75.19 127 THR A CA 1
ATOM 1033 C C . THR A 1 127 ? 10.405 7.230 -11.716 1.00 75.19 127 THR A C 1
ATOM 1035 O O . THR A 1 127 ? 10.961 8.154 -11.117 1.00 75.19 127 THR A O 1
ATOM 1038 N N . PRO A 1 128 ? 10.669 6.913 -12.998 1.00 70.12 128 PRO A N 1
ATOM 1039 C CA . PRO A 1 128 ? 11.591 7.680 -13.838 1.00 70.12 128 PRO A CA 1
ATOM 1040 C C . PRO A 1 128 ? 11.167 9.135 -14.063 1.00 70.12 128 PRO A C 1
ATOM 1042 O O . PRO A 1 128 ? 9.944 9.413 -14.028 1.00 70.12 128 PRO A O 1
#

Secondary structure (DSSP, 8-state):
--TTT-----HHHHHHHTT----EEEEE-TTT--EEEE-HHHHHHHHTSSS-HHHH-EEEESS--SSSSHHHHHHHHS-TTTEEEEEEEES-S-GGGTTTT-EEEEEEEEEETTEEEEEEEEEEE---

Foldseek 3Di:
DDVVLADDDDPVRVVCQLVDQQWDFHDADDPPRHTPTGRSNVCCCVFFPVDPLVPAFDKDKLDDPDDDDVSVVVCVVVPPVFKIKMKTKHQADDVVVVSLWIKIWMFMWGDDPPDTDGDDIDIDTRDD

Sequence (128 aa):
MDTKNDLVFSKDEVEGLMKDSTKRVWRTFAGSGDLIELTFADYYKRFIYDADFIQTAEIAVNKGLGQGTMINNLNEVYPKEKYDFVEYHIEGIDPSVEGMDWRSLRLVFEKIGEDHALVGIIHDQWTP

pLDDT: mean 88.3, std 8.56, range [57.88, 96.62]